Protein AF-A0A4R2RJG6-F1 (afdb_monomer)

Radius of gyration: 11.5 Å; Cα contacts (8 Å, |Δi|>4): 36; chains: 1; bounding box: 21×25×32 Å

Organism: NCBI:txid35700

Sequence (61 aa):
MCPIAAYLWENFQVEIKNIKNEYGCDDGQAVCSFLCPEVLQTYEGTTDGRCAIRVRLLKDY

pLDDT: mean 70.05, std 18.3, range [39.88, 93.75]

Structure (mmCIF, N/CA/C/O backbone):
data_AF-A0A4R2RJG6-F1
#
_entry.id   AF-A0A4R2RJG6-F1
#
loop_
_atom_site.group_PDB
_atom_site.id
_atom_site.type_symbol
_atom_site.label_atom_id
_atom_site.label_alt_id
_atom_site.label_comp_id
_atom_site.label_asym_id
_atom_site.label_entity_id
_atom_site.label_seq_id
_atom_site.pdbx_PDB_ins_code
_atom_site.Cartn_x
_atom_site.Cartn_y
_atom_site.Cartn_z
_atom_site.occupancy
_atom_site.B_iso_or_equiv
_atom_site.auth_seq_id
_atom_site.auth_comp_id
_atom_site.auth_asym_id
_atom_site.auth_atom_id
_atom_site.pdbx_PDB_model_num
ATOM 1 N N . MET A 1 1 ? 11.215 -5.825 -4.677 1.00 60.53 1 MET A N 1
ATOM 2 C CA . MET A 1 1 ? 10.226 -4.932 -4.036 1.00 60.53 1 MET A CA 1
ATOM 3 C C . MET A 1 1 ? 9.665 -4.007 -5.118 1.00 60.53 1 MET A C 1
ATOM 5 O O . MET A 1 1 ? 10.439 -3.640 -5.992 1.00 60.53 1 MET A 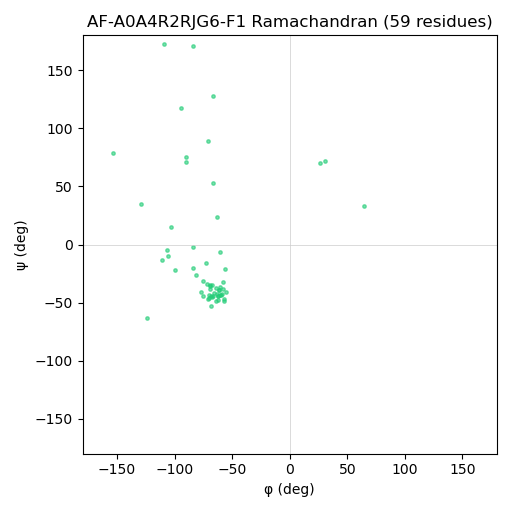O 1
ATOM 9 N N . CYS A 1 2 ? 8.354 -3.721 -5.150 1.00 69.31 2 CYS A N 1
ATOM 10 C CA . CYS A 1 2 ? 7.770 -2.794 -6.140 1.00 69.31 2 CYS A CA 1
ATOM 11 C C . CYS A 1 2 ? 8.288 -1.374 -5.864 1.00 69.31 2 CYS A C 1
ATOM 13 O O . CYS A 1 2 ? 8.123 -0.935 -4.726 1.00 69.31 2 CYS A O 1
ATOM 15 N N . PRO A 1 3 ? 8.847 -0.642 -6.846 1.00 71.62 3 PRO A N 1
ATOM 16 C CA . PRO A 1 3 ? 9.293 0.737 -6.634 1.00 71.62 3 PRO A CA 1
ATOM 17 C C . PRO A 1 3 ? 8.166 1.663 -6.161 1.00 71.62 3 PRO A C 1
ATOM 19 O O . PRO A 1 3 ? 8.375 2.480 -5.274 1.00 71.62 3 PRO A O 1
ATOM 22 N N . ILE A 1 4 ? 6.951 1.476 -6.690 1.00 74.50 4 ILE A N 1
ATOM 23 C CA . ILE A 1 4 ? 5.775 2.249 -6.273 1.00 74.50 4 ILE A CA 1
ATOM 24 C C . ILE A 1 4 ? 5.393 1.900 -4.834 1.00 74.50 4 ILE A C 1
ATOM 26 O O . ILE A 1 4 ? 5.181 2.800 -4.037 1.00 74.50 4 ILE A O 1
ATOM 30 N N . ALA A 1 5 ? 5.363 0.616 -4.457 1.00 75.44 5 ALA A N 1
ATOM 31 C CA . ALA A 1 5 ? 5.048 0.247 -3.073 1.00 75.44 5 ALA A CA 1
ATOM 32 C C . ALA A 1 5 ? 6.100 0.767 -2.084 1.00 75.44 5 ALA A C 1
ATOM 34 O O . ALA A 1 5 ? 5.731 1.209 -1.006 1.00 75.44 5 ALA A O 1
ATOM 35 N N . ALA A 1 6 ? 7.386 0.762 -2.458 1.00 80.31 6 ALA A N 1
ATOM 36 C CA . ALA A 1 6 ? 8.448 1.345 -1.640 1.00 80.31 6 ALA A CA 1
ATOM 37 C C . ALA A 1 6 ? 8.236 2.854 -1.443 1.00 80.31 6 ALA A C 1
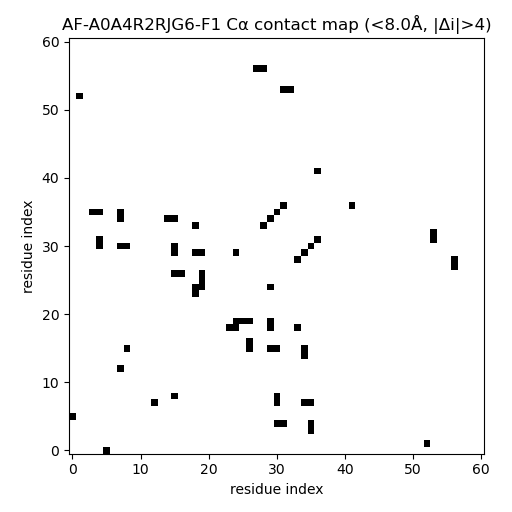ATOM 39 O O . ALA A 1 6 ? 8.232 3.329 -0.313 1.00 80.31 6 ALA A O 1
ATOM 40 N N . TYR A 1 7 ? 7.950 3.584 -2.525 1.00 83.75 7 TYR A N 1
ATOM 41 C CA . TYR A 1 7 ? 7.623 5.006 -2.451 1.00 83.75 7 TYR A CA 1
ATOM 42 C C . TYR A 1 7 ? 6.381 5.274 -1.588 1.00 83.75 7 TYR A C 1
ATOM 44 O O . TYR A 1 7 ? 6.397 6.176 -0.751 1.00 83.75 7 TYR A O 1
ATOM 52 N N . LEU A 1 8 ? 5.322 4.473 -1.744 1.00 82.94 8 LEU A N 1
ATOM 53 C CA . LEU A 1 8 ? 4.094 4.606 -0.959 1.00 82.94 8 LEU A CA 1
ATOM 54 C C . LEU A 1 8 ? 4.332 4.305 0.524 1.00 82.94 8 LEU A C 1
ATOM 56 O O . LEU A 1 8 ? 3.861 5.050 1.379 1.00 82.94 8 LEU A O 1
ATOM 60 N N . TRP A 1 9 ? 5.118 3.274 0.840 1.00 85.69 9 TRP A N 1
ATOM 61 C CA . TRP A 1 9 ? 5.533 3.005 2.214 1.00 85.69 9 TRP A CA 1
ATOM 62 C C . TRP A 1 9 ? 6.345 4.160 2.791 1.00 85.69 9 TRP A C 1
ATOM 64 O O . TRP A 1 9 ? 6.145 4.511 3.940 1.00 85.69 9 TRP A O 1
ATOM 74 N N . GLU A 1 10 ? 7.224 4.806 2.043 1.00 86.56 10 GLU A N 1
ATOM 75 C CA . GLU A 1 10 ? 8.015 5.906 2.606 1.00 86.56 10 GLU A CA 1
ATOM 76 C C . GLU A 1 10 ? 7.212 7.205 2.774 1.00 86.56 10 GLU A C 1
ATOM 78 O O . GLU A 1 10 ? 7.470 7.962 3.709 1.00 86.56 10 GLU A O 1
ATOM 83 N N . ASN A 1 11 ? 6.227 7.459 1.907 1.00 86.50 11 ASN A N 1
ATOM 84 C CA . ASN A 1 11 ? 5.595 8.779 1.798 1.00 86.50 11 ASN A CA 1
ATOM 85 C C . ASN A 1 11 ? 4.133 8.841 2.279 1.00 86.50 11 ASN A C 1
ATOM 87 O O . ASN A 1 11 ? 3.631 9.939 2.484 1.00 86.50 11 ASN A O 1
ATOM 91 N N . PHE A 1 12 ? 3.456 7.705 2.491 1.00 88.88 12 PHE A N 1
ATOM 92 C CA . PHE A 1 12 ? 2.009 7.650 2.777 1.00 88.88 12 PHE A CA 1
ATOM 93 C C . PHE A 1 12 ? 1.682 6.813 4.026 1.00 88.88 12 PHE A C 1
ATOM 95 O O . PHE A 1 12 ? 0.679 6.103 4.104 1.00 88.88 12 PHE A O 1
ATOM 102 N N . GLN A 1 13 ? 2.558 6.861 5.033 1.00 90.44 13 GLN A N 1
ATOM 103 C CA . GLN A 1 13 ? 2.415 6.094 6.279 1.00 90.44 13 GLN A CA 1
ATOM 104 C C . GLN A 1 13 ? 1.105 6.385 7.032 1.00 90.44 13 GLN A C 1
ATOM 106 O O . GLN A 1 13 ? 0.552 5.496 7.684 1.00 90.44 13 GLN A O 1
ATOM 111 N N . VAL A 1 14 ? 0.592 7.616 6.948 1.00 92.44 14 VAL A N 1
ATOM 112 C CA . VAL A 1 14 ? -0.649 8.019 7.627 1.00 92.44 14 VAL A CA 1
ATOM 113 C C . VAL A 1 14 ? -1.859 7.366 6.965 1.00 92.44 14 VAL A C 1
ATOM 115 O O . VAL A 1 14 ? -2.688 6.768 7.647 1.00 92.44 14 VAL A O 1
ATOM 118 N N . GLU A 1 15 ? -1.931 7.420 5.641 1.00 90.38 15 GLU A N 1
ATOM 119 C CA . GLU A 1 15 ? -2.987 6.832 4.825 1.00 90.38 15 GLU A CA 1
ATOM 120 C C . GLU A 1 15 ? -3.010 5.314 4.990 1.00 90.38 15 GLU A C 1
ATOM 122 O O . GLU A 1 15 ? -4.065 4.735 5.242 1.00 90.38 15 GLU A O 1
ATOM 127 N N . ILE A 1 16 ? -1.835 4.678 4.960 1.00 89.12 16 ILE A N 1
ATOM 128 C CA . ILE A 1 16 ? -1.695 3.241 5.217 1.00 89.12 16 ILE A CA 1
ATOM 129 C C . ILE A 1 16 ? -2.264 2.902 6.594 1.00 89.12 16 ILE A C 1
ATOM 131 O O . ILE A 1 16 ? -3.082 1.996 6.712 1.00 89.12 16 ILE A O 1
ATOM 135 N N . LYS A 1 17 ? -1.896 3.649 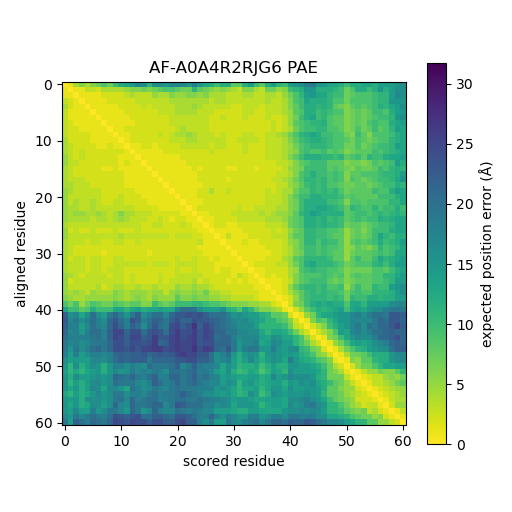7.641 1.00 93.12 17 LYS A N 1
ATOM 136 C CA . LYS A 1 17 ? -2.419 3.420 8.994 1.00 93.12 17 LYS A CA 1
ATOM 137 C C . LYS A 1 17 ? -3.938 3.602 9.075 1.00 93.12 17 LYS A C 1
ATOM 139 O O . LYS A 1 17 ? -4.594 2.824 9.766 1.00 93.12 17 LYS A O 1
ATOM 144 N N . ASN A 1 18 ? -4.496 4.590 8.381 1.00 93.75 18 ASN A N 1
ATOM 145 C CA . ASN A 1 18 ? -5.941 4.814 8.339 1.00 93.75 18 ASN A CA 1
ATOM 146 C C . ASN A 1 18 ? -6.664 3.639 7.670 1.00 93.75 18 ASN A C 1
ATOM 148 O O . ASN A 1 18 ? -7.569 3.072 8.277 1.00 93.75 18 ASN A O 1
ATOM 152 N N . ILE A 1 19 ? -6.189 3.197 6.501 1.00 88.69 19 ILE A N 1
ATOM 153 C CA . ILE A 1 19 ? -6.728 2.037 5.775 1.00 88.69 19 ILE A CA 1
ATOM 154 C C . ILE A 1 19 ? -6.641 0.770 6.636 1.00 88.69 19 ILE A C 1
ATOM 156 O O . ILE A 1 19 ? -7.593 -0.003 6.714 1.00 88.69 19 ILE A O 1
ATOM 160 N N . LYS A 1 20 ? -5.529 0.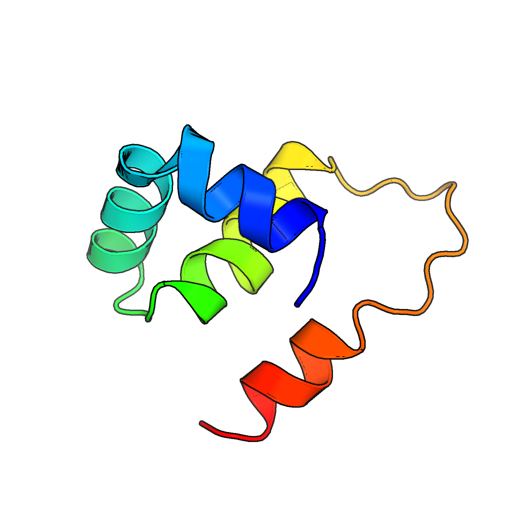556 7.344 1.00 91.75 20 LYS A N 1
ATOM 161 C CA . LYS A 1 20 ? -5.397 -0.584 8.262 1.00 91.75 20 LYS A CA 1
ATOM 162 C C . LYS A 1 20 ? -6.432 -0.563 9.378 1.00 91.75 20 LYS A C 1
ATOM 164 O O . LYS A 1 20 ? -6.989 -1.605 9.702 1.00 91.75 20 LYS A O 1
ATOM 169 N N . ASN A 1 21 ? -6.674 0.600 9.975 1.00 92.06 21 ASN A N 1
ATOM 170 C CA . ASN A 1 21 ? -7.652 0.735 11.052 1.00 92.06 21 ASN A CA 1
ATOM 171 C C . ASN A 1 21 ? -9.089 0.569 10.545 1.00 92.06 21 ASN A C 1
ATOM 173 O O . ASN A 1 21 ? -9.922 0.021 11.258 1.00 92.06 21 ASN A O 1
ATOM 177 N N . GLU A 1 22 ? -9.370 1.034 9.329 1.00 92.25 22 GLU A N 1
ATOM 178 C CA . GLU A 1 22 ? -10.694 0.963 8.711 1.00 92.25 22 GLU A CA 1
ATOM 179 C C . GLU A 1 22 ? -11.032 -0.452 8.222 1.00 92.25 22 GLU A C 1
ATOM 181 O O . GLU A 1 22 ? -12.127 -0.9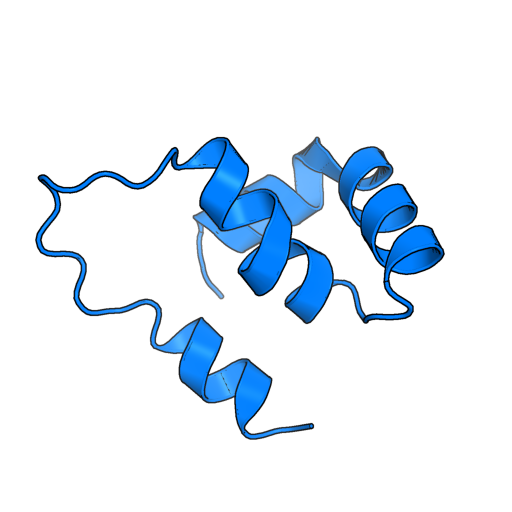50 8.475 1.00 92.25 22 GLU A O 1
ATOM 186 N N 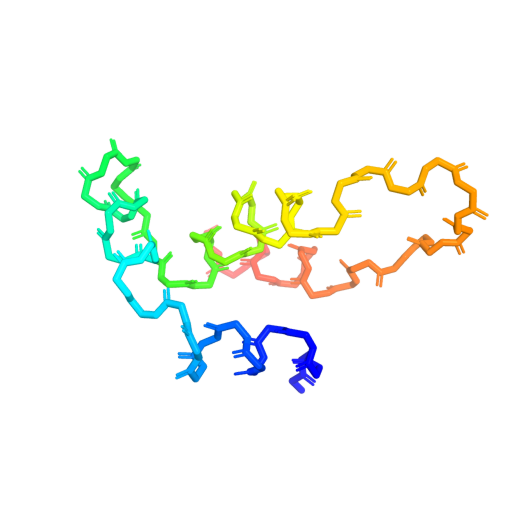. TYR A 1 23 ? -10.078 -1.124 7.572 1.00 86.50 23 TYR A N 1
ATOM 187 C CA . TYR A 1 23 ? -10.296 -2.412 6.904 1.00 86.50 23 TYR A CA 1
ATOM 188 C C . TYR A 1 23 ? -9.681 -3.614 7.635 1.00 86.50 23 TYR A C 1
ATOM 190 O O . TYR A 1 23 ? -9.864 -4.748 7.198 1.00 86.50 23 TYR A O 1
ATOM 198 N N . GLY A 1 24 ? -8.945 -3.400 8.730 1.00 89.19 24 GLY A N 1
ATOM 199 C CA . GLY A 1 24 ? -8.342 -4.475 9.527 1.00 89.19 24 GLY A CA 1
ATOM 200 C C . GLY A 1 24 ? -7.277 -5.287 8.784 1.00 89.19 24 GLY A C 1
ATOM 201 O O . GLY A 1 24 ? -7.164 -6.489 9.010 1.00 89.19 24 GLY A O 1
ATOM 202 N N . CYS A 1 25 ? -6.523 -4.658 7.879 1.00 83.25 25 CYS A N 1
ATOM 203 C CA . CYS A 1 25 ? -5.522 -5.325 7.040 1.00 83.25 25 CYS A CA 1
ATOM 204 C C . CYS A 1 25 ? -4.071 -4.972 7.423 1.00 83.25 25 CYS A C 1
ATOM 206 O O . CYS A 1 25 ? -3.825 -4.121 8.282 1.00 83.25 25 CYS A O 1
ATOM 208 N N . ASP A 1 26 ? -3.094 -5.647 6.812 1.00 85.00 26 ASP A N 1
ATOM 209 C CA . ASP A 1 26 ? -1.667 -5.332 6.952 1.00 85.00 26 ASP A CA 1
ATOM 210 C C . ASP A 1 26 ? -1.204 -4.214 5.998 1.00 85.00 26 ASP A C 1
ATOM 212 O O . ASP A 1 26 ? -1.925 -3.798 5.094 1.00 85.00 26 ASP A O 1
ATOM 216 N N . ASP A 1 27 ? 0.023 -3.723 6.186 1.00 83.19 27 ASP A N 1
ATOM 217 C CA . ASP A 1 27 ? 0.613 -2.630 5.398 1.00 83.19 27 ASP A CA 1
ATOM 218 C C . ASP A 1 27 ? 0.718 -2.960 3.902 1.00 83.19 27 ASP A C 1
ATOM 220 O O . ASP A 1 27 ? 0.558 -2.083 3.053 1.00 83.19 27 ASP A O 1
ATOM 224 N N . GLY A 1 28 ? 1.015 -4.213 3.557 1.00 80.19 28 GLY A N 1
ATOM 225 C CA . GLY A 1 28 ? 1.125 -4.664 2.175 1.00 80.19 28 GLY A CA 1
ATOM 226 C C . GLY A 1 28 ? -0.234 -4.701 1.490 1.00 80.19 28 GLY A C 1
ATOM 227 O O . GLY A 1 28 ? -0.361 -4.220 0.360 1.00 80.19 28 GLY A O 1
ATOM 228 N N . GLN A 1 29 ? -1.256 -5.206 2.181 1.00 78.25 29 GLN A N 1
ATOM 229 C CA . GLN A 1 29 ? -2.632 -5.201 1.702 1.00 78.25 29 GLN A CA 1
ATOM 230 C C . GLN A 1 29 ? -3.193 -3.776 1.618 1.00 78.25 29 GLN A C 1
ATOM 232 O O . GLN A 1 29 ? -3.775 -3.433 0.587 1.00 78.25 29 GLN A O 1
ATOM 237 N N . ALA A 1 30 ? -2.959 -2.933 2.627 1.00 84.88 30 ALA A N 1
ATOM 238 C CA . ALA A 1 30 ? -3.353 -1.525 2.639 1.00 84.88 30 ALA A CA 1
ATOM 239 C C . ALA A 1 30 ? -2.768 -0.768 1.436 1.00 84.88 30 ALA A C 1
ATOM 241 O O . ALA A 1 30 ? -3.491 -0.097 0.698 1.00 84.88 30 ALA A O 1
ATOM 242 N N . VAL A 1 31 ? -1.471 -0.952 1.165 1.00 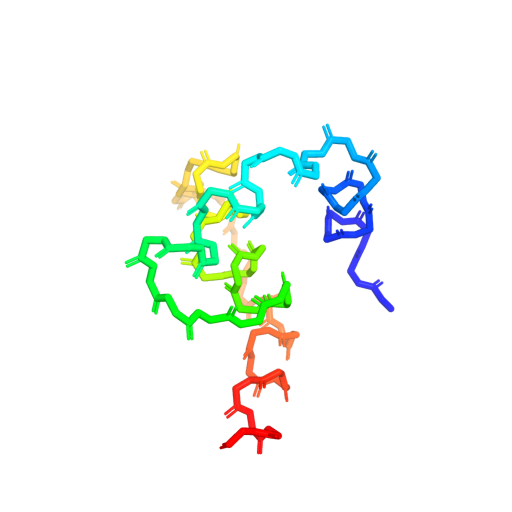84.06 31 VAL A N 1
ATOM 243 C CA . VAL A 1 31 ? -0.816 -0.333 0.009 1.00 84.06 31 VAL A CA 1
ATOM 244 C C . VAL A 1 31 ? -1.320 -0.914 -1.305 1.00 84.06 31 VAL A C 1
ATOM 246 O O . VAL A 1 31 ? -1.715 -0.169 -2.193 1.00 84.06 31 VAL A O 1
ATOM 249 N N . CYS A 1 32 ? -1.302 -2.233 -1.480 1.00 77.38 32 CYS A N 1
ATOM 250 C CA . CYS A 1 32 ? -1.522 -2.825 -2.802 1.00 77.38 32 CYS A CA 1
ATOM 251 C C . CYS A 1 32 ? -2.998 -2.932 -3.201 1.00 77.38 32 CYS A C 1
ATOM 253 O O . CYS A 1 32 ? -3.291 -2.977 -4.399 1.00 77.38 32 CYS A O 1
ATOM 255 N N . SER A 1 33 ? -3.912 -3.016 -2.233 1.00 75.69 33 SER A N 1
ATOM 256 C CA . SER A 1 33 ? -5.342 -3.227 -2.496 1.00 75.69 33 SER A CA 1
ATOM 257 C C . SER A 1 33 ? -6.165 -1.947 -2.435 1.00 75.69 33 SER A C 1
ATOM 259 O O . SER A 1 33 ? -7.223 -1.920 -3.056 1.00 75.69 33 SER A O 1
ATOM 261 N N . PHE A 1 34 ? -5.675 -0.907 -1.754 1.00 81.38 34 PHE A N 1
ATOM 262 C CA . PHE A 1 34 ? -6.409 0.345 -1.555 1.00 81.38 34 PHE A CA 1
ATOM 263 C C . PHE A 1 34 ? -5.607 1.547 -2.071 1.00 81.38 34 PHE A C 1
ATOM 265 O O . PHE A 1 34 ? -5.979 2.141 -3.078 1.00 81.38 34 PHE A O 1
ATOM 272 N N . LEU A 1 35 ? -4.440 1.829 -1.484 1.00 81.38 35 LEU A N 1
ATOM 273 C CA . LEU A 1 35 ? -3.710 3.074 -1.751 1.00 81.38 35 LEU A CA 1
ATOM 274 C C . LEU A 1 35 ? -3.092 3.159 -3.157 1.00 81.38 35 LEU A C 1
ATOM 276 O O . LEU A 1 35 ? -3.181 4.174 -3.837 1.00 81.38 35 LEU A O 1
ATOM 280 N N . CYS A 1 36 ? -2.435 2.095 -3.613 1.00 78.00 36 CYS A N 1
ATOM 281 C CA . CYS A 1 36 ? -1.788 2.045 -4.923 1.00 78.00 36 CYS A CA 1
ATOM 282 C C . CYS A 1 36 ? -2.810 2.199 -6.069 1.00 78.00 36 CYS A C 1
ATOM 284 O O . CYS A 1 36 ? -2.559 3.009 -6.960 1.00 78.00 36 CYS A O 1
ATOM 286 N N . PRO A 1 37 ? -3.978 1.522 -6.043 1.00 73.19 37 PRO A N 1
ATOM 287 C CA . PRO A 1 37 ? -5.081 1.815 -6.960 1.00 73.19 37 PRO A CA 1
ATOM 288 C C . PRO A 1 37 ? -5.567 3.272 -6.947 1.00 73.19 37 PRO A C 1
ATOM 290 O O . PRO A 1 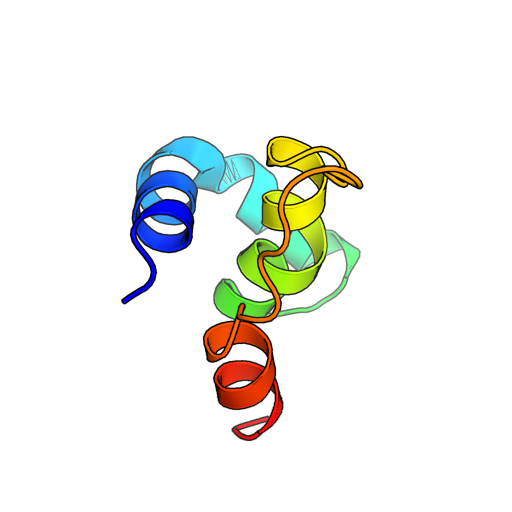37 ? -5.842 3.809 -8.018 1.00 73.19 37 PRO A O 1
ATOM 293 N N . GLU A 1 38 ? -5.661 3.910 -5.776 1.00 74.38 38 GLU A N 1
ATOM 294 C CA . GLU A 1 38 ? -6.093 5.311 -5.654 1.00 74.38 38 GLU A CA 1
ATOM 295 C C . GLU A 1 38 ? -5.067 6.293 -6.228 1.00 74.38 38 GLU A C 1
ATOM 297 O O . GLU A 1 38 ? -5.426 7.199 -6.980 1.00 74.38 38 GLU A O 1
ATOM 302 N N . VAL A 1 39 ? -3.780 6.091 -5.929 1.00 70.25 39 VAL A N 1
ATOM 303 C CA . VAL A 1 39 ? -2.685 6.944 -6.420 1.00 70.25 39 VAL A CA 1
ATOM 304 C C . VAL A 1 39 ? -2.473 6.773 -7.922 1.00 70.25 39 VAL A C 1
ATOM 306 O O . VAL A 1 39 ? -2.205 7.745 -8.625 1.00 70.25 39 VAL A O 1
ATOM 309 N N . LEU A 1 40 ? -2.602 5.547 -8.431 1.00 65.50 40 LEU A N 1
ATOM 310 C CA . LEU A 1 40 ? -2.433 5.254 -9.854 1.00 65.50 40 LEU A CA 1
ATOM 311 C C . LEU A 1 40 ? -3.697 5.503 -10.686 1.00 65.50 40 LEU A C 1
ATOM 313 O O . LEU A 1 40 ? -3.624 5.302 -11.897 1.00 65.50 40 LEU A O 1
ATOM 317 N N . GLN A 1 41 ? -4.812 5.908 -10.056 1.00 51.28 41 GLN A N 1
ATOM 318 C CA . GLN A 1 41 ? -6.121 6.174 -10.668 1.00 51.28 41 GLN A CA 1
ATOM 319 C C . GLN A 1 41 ? -6.378 5.307 -11.903 1.00 51.28 41 GLN A C 1
ATOM 321 O O . GLN A 1 41 ? -6.298 5.831 -13.008 1.00 51.28 41 GLN A O 1
ATOM 326 N N . THR A 1 42 ? -6.616 3.996 -11.732 1.00 49.34 42 THR A N 1
ATOM 327 C CA . THR A 1 42 ? -7.071 3.077 -12.808 1.00 49.34 42 THR A CA 1
ATOM 328 C C . THR A 1 42 ? -6.668 3.537 -14.213 1.00 49.34 42 THR A C 1
ATOM 330 O O . THR A 1 42 ? -7.496 4.021 -14.983 1.00 49.34 42 THR A O 1
ATOM 333 N N . TYR A 1 43 ? -5.375 3.466 -14.534 1.00 41.09 43 TYR A N 1
ATOM 334 C CA . TYR A 1 43 ? -4.905 3.830 -15.865 1.00 41.09 43 TYR A CA 1
ATOM 335 C C . TYR A 1 43 ? -5.372 2.737 -16.843 1.00 41.09 43 TYR A C 1
ATOM 337 O O . TYR A 1 43 ? -4.678 1.753 -17.079 1.00 41.09 43 TYR A O 1
ATOM 345 N N . GLU A 1 44 ? -6.572 2.892 -17.412 1.00 41.84 44 GLU A N 1
ATOM 346 C CA . GLU A 1 44 ? -7.130 2.010 -18.457 1.00 41.84 44 GLU A CA 1
ATOM 347 C C . GLU A 1 44 ? -6.265 1.979 -19.738 1.00 41.84 44 GLU A C 1
ATOM 349 O O . GLU A 1 44 ? -6.522 1.193 -20.647 1.00 41.84 44 GLU A O 1
ATOM 354 N N . GLY A 1 45 ? -5.222 2.815 -19.820 1.00 43.03 45 GLY A N 1
ATOM 355 C CA . GLY A 1 45 ? -4.322 2.923 -20.968 1.00 43.03 45 GLY A CA 1
ATOM 356 C C . GLY A 1 45 ? -2.931 2.308 -20.797 1.00 43.03 45 GLY A C 1
ATOM 357 O O . GLY A 1 45 ? -2.210 2.201 -21.790 1.00 43.03 45 GLY A O 1
ATOM 358 N N . THR A 1 46 ? -2.514 1.897 -19.594 1.00 43.56 46 THR A N 1
ATOM 359 C CA . THR A 1 46 ? -1.271 1.132 -19.454 1.00 43.56 46 THR A CA 1
ATOM 360 C C . THR A 1 46 ? -1.636 -0.333 -19.454 1.00 43.56 46 THR A C 1
ATOM 362 O O . THR A 1 46 ? -2.331 -0.843 -18.580 1.00 43.56 46 THR A O 1
ATOM 365 N N . THR A 1 47 ? -1.138 -1.032 -20.465 1.00 39.88 47 THR A N 1
ATOM 366 C CA . THR A 1 47 ? -1.129 -2.493 -20.535 1.00 39.88 47 THR A CA 1
ATOM 367 C C . THR A 1 47 ? -0.205 -3.057 -19.443 1.00 39.88 47 THR A C 1
ATOM 369 O O . THR A 1 47 ? 0.707 -3.824 -19.725 1.00 39.88 47 THR A O 1
ATOM 372 N N . ASP A 1 48 ? -0.390 -2.672 -18.182 1.00 42.59 48 ASP A N 1
ATOM 373 C CA . ASP A 1 48 ? 0.342 -3.207 -17.045 1.00 42.59 48 ASP A CA 1
ATOM 374 C C . ASP A 1 48 ? -0.425 -4.401 -16.492 1.00 42.59 48 ASP A C 1
ATOM 376 O O . ASP A 1 48 ? -0.975 -4.414 -15.392 1.00 42.59 48 ASP A O 1
ATOM 380 N N . GLY A 1 49 ? -0.402 -5.481 -17.272 1.00 44.00 49 GLY A N 1
ATOM 381 C CA . GLY A 1 49 ? -0.855 -6.806 -16.860 1.00 44.00 49 GLY A CA 1
ATOM 382 C C . GLY A 1 49 ? -0.044 -7.425 -15.711 1.00 44.00 49 GLY A C 1
ATOM 383 O O . GLY A 1 49 ? 0.025 -8.648 -15.618 1.00 44.00 49 GLY A O 1
ATOM 384 N N . ARG A 1 50 ? 0.644 -6.648 -14.863 1.00 51.88 50 ARG A N 1
ATOM 385 C CA . ARG A 1 50 ? 1.573 -7.175 -13.855 1.00 51.88 50 ARG A CA 1
ATOM 386 C C . ARG A 1 50 ? 1.728 -6.261 -12.644 1.00 51.88 50 ARG A C 1
ATOM 388 O O . ARG A 1 50 ? 2.806 -5.728 -12.407 1.00 51.88 50 ARG A O 1
ATOM 395 N N . CYS A 1 51 ? 0.766 -6.279 -11.729 1.00 57.53 51 CYS A N 1
ATOM 396 C CA . CYS A 1 51 ? 1.194 -6.349 -10.333 1.00 57.53 51 CYS A CA 1
ATOM 397 C C . CYS A 1 51 ? 1.302 -7.826 -9.934 1.00 57.53 51 CYS A C 1
ATOM 399 O O . CYS A 1 51 ? 0.460 -8.363 -9.221 1.00 57.53 51 CYS A O 1
ATOM 401 N N . ALA A 1 52 ? 2.367 -8.500 -10.391 1.00 49.09 52 ALA A N 1
ATOM 402 C CA . ALA A 1 52 ? 2.719 -9.849 -9.924 1.00 49.09 52 ALA A CA 1
ATOM 403 C C . ALA A 1 52 ? 2.897 -9.897 -8.390 1.00 49.09 52 ALA A C 1
ATOM 405 O O . ALA A 1 52 ? 2.769 -10.950 -7.775 1.00 49.09 52 ALA A O 1
ATOM 406 N N . ILE A 1 53 ? 3.148 -8.740 -7.769 1.00 49.78 53 ILE A N 1
ATOM 407 C CA . ILE A 1 53 ? 3.232 -8.551 -6.319 1.00 49.78 53 ILE A CA 1
ATOM 408 C C . ILE A 1 53 ? 1.857 -8.639 -5.653 1.00 49.78 53 ILE A C 1
ATOM 410 O O . ILE A 1 53 ? 1.774 -9.217 -4.580 1.00 49.78 53 ILE A O 1
ATOM 414 N N . ARG A 1 54 ? 0.775 -8.189 -6.302 1.00 53.06 54 ARG A N 1
ATOM 415 C CA . ARG A 1 54 ? -0.594 -8.359 -5.790 1.00 53.06 54 ARG A CA 1
ATOM 416 C C . ARG A 1 54 ? -0.956 -9.847 -5.708 1.00 53.06 54 ARG A C 1
ATOM 418 O O . ARG A 1 54 ? -1.447 -10.294 -4.686 1.00 53.06 54 ARG A O 1
ATOM 425 N N . VAL A 1 55 ? -0.598 -10.634 -6.728 1.00 48.41 55 VAL A N 1
ATOM 426 C CA . VAL A 1 55 ? -0.771 -12.104 -6.731 1.00 48.41 55 VAL A CA 1
ATOM 427 C C . VAL A 1 55 ? 0.139 -12.805 -5.716 1.00 48.41 55 VAL A C 1
ATOM 429 O O . VAL A 1 55 ? -0.260 -13.810 -5.140 1.00 48.41 55 VAL A O 1
ATOM 432 N N . ARG A 1 56 ? 1.361 -12.302 -5.495 1.00 46.06 56 ARG A N 1
ATOM 433 C CA . ARG A 1 56 ? 2.323 -12.902 -4.557 1.00 46.06 56 ARG A CA 1
ATOM 434 C C . ARG A 1 56 ? 1.986 -12.595 -3.094 1.00 46.06 56 ARG A C 1
ATOM 436 O O . ARG A 1 56 ? 2.043 -13.504 -2.286 1.00 46.06 56 ARG A O 1
ATOM 443 N N . LEU A 1 57 ? 1.574 -11.366 -2.781 1.00 47.88 57 LEU A N 1
ATOM 444 C CA . LEU A 1 57 ? 1.130 -10.971 -1.439 1.00 47.88 57 LEU A CA 1
ATOM 445 C C . LEU A 1 57 ? -0.212 -11.615 -1.060 1.00 47.8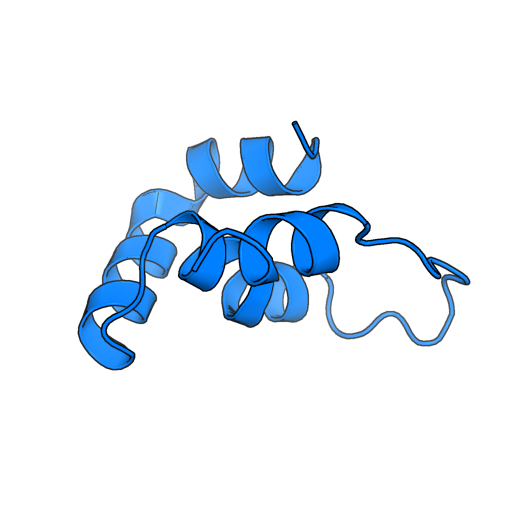8 57 LEU A C 1
ATOM 447 O O . LEU A 1 57 ? -0.378 -12.010 0.083 1.00 47.88 57 LEU A O 1
ATOM 451 N N . LEU A 1 58 ? -1.134 -11.796 -2.015 1.00 49.31 58 LEU A N 1
ATOM 452 C CA . LEU A 1 58 ? -2.394 -12.519 -1.783 1.00 49.31 58 LEU A CA 1
ATOM 453 C C . LEU A 1 58 ? -2.224 -14.042 -1.652 1.00 49.31 58 LEU A C 1
ATOM 455 O O . LEU A 1 58 ? -3.157 -14.711 -1.227 1.00 49.31 58 LEU A O 1
ATOM 459 N N . LYS A 1 59 ? -1.085 -14.611 -2.067 1.00 46.53 59 LYS A N 1
ATOM 460 C CA . LYS A 1 59 ? -0.822 -16.056 -1.955 1.00 46.53 59 LYS A CA 1
ATOM 461 C C . LYS A 1 59 ? -0.281 -16.476 -0.589 1.00 46.53 59 LYS A C 1
ATOM 463 O O . LYS A 1 59 ? -0.357 -17.659 -0.277 1.00 46.53 59 LYS A O 1
ATOM 468 N N . ASP A 1 60 ? 0.275 -15.532 0.166 1.00 41.78 60 ASP A N 1
ATOM 469 C CA . ASP A 1 60 ? 0.951 -15.781 1.442 1.00 41.78 60 ASP A CA 1
ATOM 470 C C . ASP A 1 60 ? 0.073 -15.399 2.664 1.00 41.78 60 ASP A C 1
ATOM 472 O O . ASP A 1 60 ? 0.595 -15.314 3.775 1.00 41.78 60 ASP A O 1
ATOM 476 N N . TYR A 1 61 ? -1.241 -15.196 2.467 1.00 43.34 61 TYR A N 1
ATOM 477 C CA . TYR A 1 61 ? -2.257 -14.935 3.505 1.00 43.34 61 TYR A CA 1
ATOM 478 C C . TYR A 1 61 ? -3.332 -16.026 3.547 1.00 43.34 61 TYR A C 1
ATOM 480 O O . TYR A 1 61 ? -3.784 -16.453 2.459 1.00 43.34 61 TYR A O 1
#

Mean predicted aligned error: 8.59 Å

Foldseek 3Di:
DDPQLVVCVVPVVVQLVVQCVVVVDDSLCSCPVPVVCVVVVPPVPDPCPDPVVVVVVVVVD

Secondary structure (DSSP, 8-state):
--HHHHHHHHH-HHHHHHHHHHH---HHHIIIIIIHHHHTT--TT------HHHHHHTT--

Solvent-accessible surface area (backbone atoms only — not comparable to full-atom values): 3780 Å² total; per-residue (Å²): 130,58,69,66,58,51,52,44,60,75,73,37,58,66,59,36,53,50,43,21,71,74,69,73,50,52,70,66,52,23,37,66,72,48,49,47,51,61,76,57,55,76,55,90,79,61,91,69,91,64,62,61,60,57,60,52,60,62,67,77,108